Protein AF-B0VHW8-F1 (afdb_monomer_lite)

InterPro domains:
  IPR018658 Domain of unknown function DUF2089 [PF09862] (22-63)

Secondary structure (DSSP, 8-state):
-EETTTTEE--S-----GGGGS-HHHHHHHHHHHHTTT-HHHHHHHHT--HHHHHHHHHHHHHHHHTS-----SS--HHHHHHTTSS-HHHHHHHHHHHHT-

pLDDT: mean 87.6, std 9.85, range [53.75, 97.38]

Foldseek 3Di: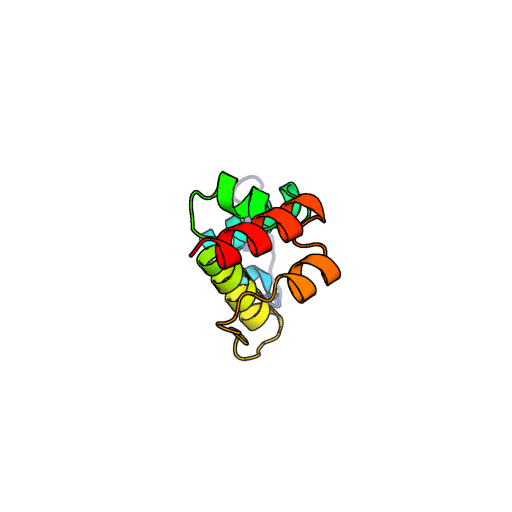
DADPVPRDDDDDDDDDALVNVDDPVLVVLVVVCVVVPLQLVVSCVVVVHDSLVNVVSVQVSVCSNVVHDRPSPVDPDLPVCCVVVNHDPVRSVVVVVVVVVD

Structure (mmCIF, N/CA/C/O backbone):
data_AF-B0VHW8-F1
#
_entry.id   AF-B0VHW8-F1
#
loop_
_atom_site.group_PDB
_atom_site.id
_atom_site.type_symbol
_atom_site.label_atom_id
_atom_site.label_alt_id
_atom_site.label_comp_id
_atom_site.label_asym_id
_atom_site.label_entity_id
_atom_site.label_seq_id
_atom_site.pdbx_PDB_ins_code
_atom_site.Cartn_x
_atom_site.Cartn_y
_atom_site.Cartn_z
_atom_site.occupancy
_atom_site.B_iso_or_equiv
_atom_site.auth_seq_id
_atom_site.auth_comp_id
_atom_site.auth_asym_id
_atom_site.auth_atom_id
_atom_site.pdbx_PDB_model_num
ATOM 1 N N . MET A 1 1 ? 11.921 -1.984 -27.905 1.00 79.19 1 MET A N 1
ATOM 2 C CA . MET A 1 1 ? 10.443 -2.084 -27.779 1.00 79.19 1 MET A CA 1
ATOM 3 C C . MET A 1 1 ? 9.794 -1.793 -29.131 1.00 79.19 1 MET A C 1
ATOM 5 O O . MET A 1 1 ? 10.364 -1.005 -29.878 1.00 79.19 1 MET A O 1
ATOM 9 N N . HIS A 1 2 ? 8.651 -2.411 -29.456 1.00 85.12 2 HIS A N 1
ATOM 10 C CA . HIS A 1 2 ? 7.966 -2.267 -30.754 1.00 85.12 2 HIS A CA 1
ATOM 11 C C . HIS A 1 2 ? 6.488 -1.896 -30.559 1.00 85.12 2 HIS A C 1
ATOM 13 O O . HIS A 1 2 ? 5.804 -2.524 -29.751 1.00 85.12 2 HIS A O 1
ATOM 19 N N . CYS A 1 3 ? 6.007 -0.882 -31.284 1.00 87.38 3 CYS A N 1
ATOM 20 C CA . CYS A 1 3 ? 4.604 -0.473 -31.276 1.00 87.38 3 CYS A CA 1
ATOM 21 C C . CYS A 1 3 ? 3.874 -1.031 -32.513 1.00 87.38 3 CYS A C 1
ATOM 23 O O . CYS A 1 3 ? 4.117 -0.530 -33.612 1.00 87.38 3 CYS A O 1
ATOM 25 N N . PRO A 1 4 ? 2.929 -1.978 -32.358 1.00 87.62 4 PRO A N 1
ATOM 26 C CA . PRO A 1 4 ? 2.224 -2.586 -33.492 1.00 87.62 4 PRO A CA 1
ATOM 27 C C . PRO A 1 4 ? 1.191 -1.654 -34.149 1.00 87.62 4 PRO A C 1
ATOM 29 O O . PRO A 1 4 ? 0.645 -1.974 -35.195 1.00 87.62 4 PRO A O 1
ATOM 32 N N . HIS A 1 5 ? 0.871 -0.509 -33.536 1.00 90.12 5 HIS A N 1
ATOM 33 C CA . HIS A 1 5 ? -0.104 0.440 -34.086 1.00 90.12 5 HIS A CA 1
ATOM 34 C C . HIS A 1 5 ? 0.508 1.386 -35.127 1.00 90.12 5 HIS A C 1
ATOM 36 O O . HIS A 1 5 ? -0.172 1.810 -36.056 1.00 90.12 5 HIS A O 1
ATOM 42 N N . CYS A 1 6 ? 1.782 1.744 -34.960 1.00 93.62 6 CYS A N 1
ATOM 43 C CA . CYS A 1 6 ? 2.461 2.719 -35.814 1.00 93.62 6 CYS A CA 1
ATOM 44 C C . CYS A 1 6 ? 3.792 2.209 -36.387 1.00 93.62 6 CYS A C 1
ATOM 46 O O . CYS A 1 6 ? 4.515 2.994 -36.991 1.00 93.62 6 CYS A O 1
ATOM 48 N N . GLU A 1 7 ? 4.121 0.927 -36.183 1.00 89.31 7 GLU A N 1
ATOM 49 C CA . GLU A 1 7 ? 5.317 0.236 -36.702 1.00 89.31 7 GLU A CA 1
ATOM 50 C C . GLU A 1 7 ? 6.664 0.851 -36.268 1.00 89.31 7 GLU A C 1
ATOM 52 O O . GLU A 1 7 ? 7.720 0.586 -36.844 1.00 89.31 7 GLU A O 1
ATOM 57 N N . ILE A 1 8 ? 6.660 1.669 -35.211 1.00 92.81 8 ILE A N 1
ATOM 58 C CA . ILE A 1 8 ? 7.878 2.293 -34.686 1.00 92.81 8 ILE A CA 1
ATOM 59 C C . ILE A 1 8 ? 8.588 1.313 -33.754 1.00 92.81 8 ILE A C 1
ATOM 61 O O . ILE A 1 8 ? 7.990 0.742 -32.835 1.00 92.81 8 ILE A O 1
ATOM 65 N N . SER A 1 9 ? 9.894 1.163 -33.973 1.00 87.81 9 SER A N 1
ATOM 66 C CA . SER A 1 9 ? 10.777 0.355 -33.137 1.00 87.81 9 SER A CA 1
ATOM 67 C C . SER A 1 9 ? 11.818 1.243 -32.464 1.00 87.81 9 SER A C 1
ATOM 69 O O . SER A 1 9 ? 12.528 1.996 -33.126 1.00 87.81 9 SER A O 1
ATOM 71 N N . PHE A 1 10 ? 11.905 1.142 -31.139 1.00 87.12 10 PHE A N 1
ATOM 72 C CA . PHE A 1 10 ? 12.888 1.851 -30.324 1.00 87.12 10 PHE A CA 1
ATOM 73 C C . PHE A 1 10 ? 14.000 0.891 -29.907 1.00 87.12 10 PHE A C 1
ATOM 75 O O . PHE A 1 10 ? 13.721 -0.178 -29.344 1.00 87.12 10 PHE A O 1
ATOM 82 N N . GLN A 1 11 ? 15.244 1.298 -30.156 1.00 86.75 11 GLN A N 1
ATOM 83 C CA . GLN A 1 11 ? 16.454 0.558 -29.813 1.00 86.75 11 GLN A CA 1
ATOM 84 C C . GLN A 1 11 ? 17.349 1.428 -28.924 1.00 86.75 11 GLN A C 1
ATOM 86 O O . GLN A 1 11 ? 17.591 2.590 -29.238 1.00 86.75 11 GLN A O 1
ATOM 91 N N . GLY A 1 12 ? 17.803 0.863 -27.810 1.00 84.62 12 GLY A N 1
ATOM 92 C CA . GLY A 1 12 ? 18.618 1.536 -26.805 1.00 84.62 12 GLY A CA 1
ATOM 93 C C . GLY A 1 12 ? 18.713 0.694 -25.537 1.00 84.62 12 GLY A C 1
ATOM 94 O O . GLY A 1 12 ? 18.005 -0.310 -25.406 1.00 84.62 12 GLY A O 1
ATOM 95 N N . ASP A 1 13 ? 19.580 1.112 -24.621 1.00 80.12 13 ASP A N 1
ATOM 96 C CA . ASP A 1 13 ? 19.658 0.547 -23.279 1.00 80.12 13 ASP A CA 1
ATOM 97 C C . ASP A 1 13 ? 18.559 1.182 -22.425 1.00 80.12 13 ASP A C 1
ATOM 99 O O . ASP A 1 13 ? 18.553 2.389 -22.181 1.00 80.12 13 ASP A O 1
ATOM 103 N N . PHE A 1 14 ? 17.586 0.370 -22.020 1.00 79.12 14 PHE A N 1
ATOM 104 C CA . PHE A 1 14 ? 16.504 0.804 -21.147 1.00 79.12 14 PHE A CA 1
ATOM 105 C C . PHE A 1 14 ? 16.787 0.292 -19.742 1.00 79.12 14 PHE A C 1
ATOM 107 O O . PHE A 1 14 ? 16.876 -0.917 -19.526 1.00 79.12 14 PHE A O 1
ATOM 114 N N . GLU A 1 15 ? 16.901 1.203 -18.781 1.00 72.81 15 GLU A N 1
ATOM 115 C CA . GLU A 1 15 ? 16.870 0.820 -17.376 1.00 72.81 15 GLU A CA 1
ATOM 116 C C . GLU A 1 15 ? 15.433 0.468 -16.991 1.00 72.81 15 GLU A C 1
ATOM 118 O O . GLU A 1 15 ? 14.508 1.273 -17.138 1.00 72.81 15 GLU A O 1
ATOM 123 N N . ASN A 1 16 ? 15.240 -0.750 -16.492 1.00 72.25 16 ASN A N 1
ATOM 124 C CA . ASN A 1 16 ? 13.999 -1.115 -15.829 1.00 72.25 16 ASN A CA 1
ATOM 125 C C . ASN A 1 16 ? 13.940 -0.358 -14.501 1.00 72.25 16 ASN A C 1
ATOM 127 O O . ASN A 1 16 ? 14.745 -0.595 -13.603 1.00 72.25 16 ASN A O 1
ATOM 131 N N . ASN A 1 17 ? 13.001 0.579 -14.390 1.00 84.00 17 ASN A N 1
ATOM 132 C CA . ASN A 1 17 ? 12.712 1.228 -13.118 1.00 84.00 17 ASN A CA 1
ATOM 133 C C . ASN A 1 17 ? 11.965 0.257 -12.180 1.00 84.00 17 ASN A C 1
ATOM 135 O O . ASN A 1 17 ? 11.528 -0.818 -12.588 1.00 84.00 17 ASN A O 1
ATOM 139 N N . TRP A 1 18 ? 11.768 0.667 -10.928 1.00 87.56 18 TRP A N 1
ATOM 140 C CA . TRP A 1 18 ? 11.079 -0.136 -9.911 1.00 87.56 18 TRP A CA 1
ATOM 141 C C . TRP A 1 18 ? 9.659 -0.579 -10.312 1.00 87.56 18 TRP A C 1
ATOM 143 O O . TRP A 1 18 ? 9.186 -1.586 -9.803 1.00 87.56 18 TRP A O 1
ATOM 153 N N . LEU A 1 19 ? 8.979 0.120 -11.235 1.00 89.88 19 LEU A N 1
ATOM 154 C CA . LEU A 1 19 ? 7.649 -0.285 -11.710 1.00 89.88 19 LEU A CA 1
ATOM 155 C C . LEU A 1 19 ? 7.710 -1.563 -12.550 1.00 89.88 19 LEU A C 1
ATOM 157 O O . LEU A 1 19 ? 6.762 -2.339 -12.534 1.00 89.88 19 LEU A O 1
ATOM 161 N N . ALA A 1 20 ? 8.807 -1.786 -13.278 1.00 89.00 20 ALA A N 1
ATOM 162 C CA . ALA A 1 20 ? 8.991 -2.982 -14.100 1.00 89.00 20 ALA A CA 1
ATOM 163 C C . ALA A 1 20 ? 9.216 -4.252 -13.262 1.00 89.00 20 ALA A C 1
ATOM 165 O O . ALA A 1 20 ? 9.144 -5.359 -13.790 1.00 89.00 20 ALA A O 1
ATOM 166 N N . GLU A 1 21 ? 9.503 -4.092 -11.971 1.00 90.94 21 GLU A N 1
ATOM 167 C CA . GLU A 1 21 ? 9.683 -5.194 -11.026 1.00 90.94 21 GLU A CA 1
ATOM 168 C C . GLU A 1 21 ? 8.379 -5.618 -10.352 1.00 90.94 21 GLU A C 1
ATOM 170 O O . GLU A 1 21 ? 8.343 -6.659 -9.699 1.00 90.94 21 GLU A O 1
ATOM 175 N N . LEU A 1 22 ? 7.322 -4.819 -10.505 1.00 93.56 22 LEU A N 1
ATOM 176 C CA . LEU A 1 22 ? 6.025 -5.100 -9.918 1.00 93.56 22 LEU A CA 1
ATOM 177 C C . LEU A 1 22 ? 5.193 -5.993 -10.832 1.00 93.56 22 LEU A C 1
ATOM 179 O O . LEU A 1 22 ? 5.119 -5.782 -12.046 1.00 93.56 22 LEU A O 1
ATOM 183 N N . ASP A 1 23 ? 4.510 -6.967 -10.238 1.00 95.00 23 ASP A N 1
ATOM 184 C CA . ASP A 1 23 ? 3.528 -7.767 -10.957 1.00 95.00 23 ASP A CA 1
ATOM 185 C C . ASP A 1 23 ? 2.220 -6.989 -11.215 1.00 95.00 23 ASP A C 1
ATOM 187 O O . ASP A 1 23 ? 1.972 -5.902 -10.685 1.00 95.00 23 ASP A O 1
ATOM 191 N N . ALA A 1 24 ? 1.346 -7.553 -12.053 1.00 95.00 24 ALA A N 1
ATOM 192 C CA . ALA A 1 24 ? 0.085 -6.913 -12.424 1.00 95.00 24 ALA A CA 1
ATOM 193 C C . ALA A 1 24 ? -0.845 -6.646 -11.223 1.00 95.00 24 ALA A C 1
ATOM 195 O O . ALA A 1 24 ? -1.576 -5.656 -11.217 1.00 95.00 24 ALA A O 1
ATOM 196 N N . GLY A 1 25 ? -0.824 -7.510 -10.205 1.00 95.38 25 GLY A N 1
ATOM 197 C CA . GLY A 1 25 ? -1.617 -7.340 -8.991 1.00 95.38 25 GLY A CA 1
ATOM 198 C C . GLY A 1 25 ? -1.072 -6.228 -8.097 1.00 95.38 25 GLY A C 1
ATOM 199 O O . GLY A 1 25 ? -1.851 -5.447 -7.551 1.00 95.38 25 GLY A O 1
ATOM 200 N N . GLN A 1 26 ? 0.250 -6.115 -7.983 1.00 95.88 26 GLN A N 1
ATOM 201 C CA . GLN A 1 26 ? 0.927 -5.034 -7.267 1.00 95.88 26 GLN A CA 1
ATOM 202 C C . GLN A 1 26 ? 0.697 -3.680 -7.953 1.00 95.88 26 GLN A C 1
ATOM 204 O O . GLN A 1 26 ? 0.404 -2.690 -7.282 1.00 95.88 26 GLN A O 1
ATOM 209 N N . LEU A 1 27 ? 0.735 -3.632 -9.288 1.00 96.00 27 LEU A N 1
ATOM 210 C CA . LEU A 1 27 ? 0.415 -2.424 -10.055 1.00 96.00 27 LEU A CA 1
ATOM 211 C C . LEU A 1 27 ? -1.042 -1.977 -9.856 1.00 96.00 27 LEU A C 1
ATOM 213 O O . LEU A 1 27 ? -1.293 -0.792 -9.628 1.00 96.00 27 LEU A O 1
ATOM 217 N N . GLU A 1 28 ? -2.003 -2.906 -9.886 1.00 96.00 28 GLU A N 1
ATOM 218 C CA . GLU A 1 28 ? -3.410 -2.580 -9.616 1.00 96.00 28 GLU A CA 1
ATOM 219 C C . GLU A 1 28 ? -3.622 -2.142 -8.159 1.00 96.00 28 GLU A C 1
ATOM 221 O O . GLU A 1 28 ? -4.383 -1.209 -7.896 1.00 96.00 28 GLU A O 1
ATOM 226 N N . PHE A 1 29 ? -2.903 -2.744 -7.206 1.00 96.94 29 PHE A N 1
ATOM 227 C CA . PHE A 1 29 ? -2.922 -2.305 -5.812 1.00 96.94 29 PHE A CA 1
ATOM 228 C C . PHE A 1 29 ? -2.457 -0.851 -5.672 1.00 96.94 29 PHE A C 1
ATOM 230 O O . PHE A 1 29 ? -3.156 -0.057 -5.045 1.00 96.94 29 PHE A O 1
ATOM 237 N N . ILE A 1 30 ? -1.326 -0.474 -6.284 1.00 96.44 30 ILE A N 1
ATOM 238 C CA . ILE A 1 30 ? -0.826 0.913 -6.265 1.00 96.44 30 ILE A CA 1
ATOM 239 C C . ILE A 1 30 ? -1.837 1.856 -6.910 1.00 96.44 30 ILE A C 1
ATOM 241 O O . ILE A 1 30 ? -2.117 2.926 -6.372 1.00 96.44 30 ILE A O 1
ATOM 245 N N . ARG A 1 31 ? -2.414 1.464 -8.049 1.00 97.25 31 ARG A N 1
ATOM 246 C CA . ARG A 1 31 ? -3.436 2.262 -8.727 1.00 97.25 31 ARG A CA 1
ATOM 247 C C . ARG A 1 31 ? -4.615 2.555 -7.800 1.00 97.25 31 ARG A C 1
ATOM 249 O O . ARG A 1 31 ? -5.009 3.712 -7.678 1.00 97.25 31 ARG A O 1
ATOM 256 N N . LEU A 1 32 ? -5.161 1.535 -7.139 1.00 97.38 32 LEU A N 1
ATOM 257 C CA . LEU A 1 32 ? -6.271 1.701 -6.200 1.00 97.38 32 LEU A CA 1
ATOM 258 C C . LEU A 1 32 ? -5.860 2.514 -4.971 1.00 97.38 32 LEU A C 1
ATOM 260 O O . LEU A 1 32 ? -6.597 3.413 -4.579 1.00 97.38 32 LEU A O 1
ATOM 264 N N . PHE A 1 33 ? -4.673 2.263 -4.415 1.00 96.94 33 PHE A N 1
ATOM 265 C CA . PHE A 1 33 ? -4.115 3.026 -3.299 1.00 96.94 33 PHE A CA 1
ATOM 266 C C . PHE A 1 33 ? -4.056 4.529 -3.614 1.00 96.94 33 PHE A C 1
ATOM 268 O O . PHE A 1 33 ? -4.474 5.346 -2.797 1.00 96.94 33 PHE A O 1
ATOM 275 N N . LEU A 1 34 ? -3.621 4.904 -4.821 1.00 96.44 34 LEU A N 1
ATOM 276 C CA . LEU A 1 34 ? -3.607 6.300 -5.268 1.00 96.44 34 LEU A CA 1
ATOM 277 C C . LEU A 1 34 ? -5.019 6.880 -5.437 1.00 96.44 34 LEU A C 1
ATOM 279 O O . LEU A 1 34 ? -5.252 8.027 -5.060 1.00 96.44 34 LEU A O 1
ATOM 283 N N . LEU A 1 35 ? -5.967 6.103 -5.974 1.00 97.31 35 LEU A N 1
ATOM 284 C CA . LEU A 1 35 ? -7.358 6.541 -6.159 1.00 97.31 35 LEU A CA 1
ATOM 285 C C 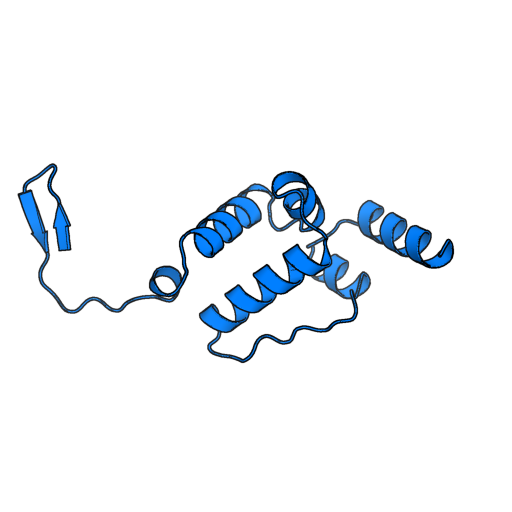. LEU A 1 35 ? -8.054 6.853 -4.832 1.00 97.31 35 LEU A C 1
ATOM 287 O O . LEU A 1 35 ? -8.828 7.805 -4.761 1.00 97.31 35 LEU A O 1
ATOM 291 N N . VAL A 1 36 ? -7.750 6.086 -3.785 1.00 96.06 36 VAL A N 1
ATOM 292 C CA . VAL A 1 36 ? -8.278 6.305 -2.429 1.00 96.06 36 VAL A CA 1
ATOM 293 C C . VAL A 1 36 ? -7.377 7.210 -1.582 1.00 96.06 36 VAL A C 1
ATOM 295 O O . VAL A 1 36 ? -7.554 7.300 -0.370 1.00 96.06 36 VAL A O 1
ATOM 298 N N . GLN A 1 37 ? -6.400 7.876 -2.211 1.00 95.19 37 GLN A N 1
ATOM 299 C CA . GLN A 1 37 ? -5.473 8.817 -1.572 1.00 95.19 37 GLN A CA 1
ATOM 300 C C . GLN A 1 37 ? -4.728 8.226 -0.367 1.00 95.19 37 GLN A C 1
ATOM 302 O O . GLN A 1 37 ? -4.463 8.910 0.616 1.00 95.19 37 GLN A O 1
ATOM 307 N N . GLY A 1 38 ? -4.397 6.940 -0.442 1.00 93.56 38 GLY A N 1
ATOM 308 C CA . GLY A 1 38 ? -3.673 6.225 0.599 1.00 93.56 38 GLY A CA 1
ATOM 309 C C . GLY A 1 38 ? -4.515 5.757 1.786 1.00 93.56 38 GLY A C 1
ATOM 310 O O . GLY A 1 38 ? -3.959 5.137 2.688 1.00 93.56 38 GLY A O 1
ATOM 311 N N . ASN A 1 39 ? -5.836 5.977 1.792 1.00 94.75 39 ASN A N 1
ATOM 312 C CA . A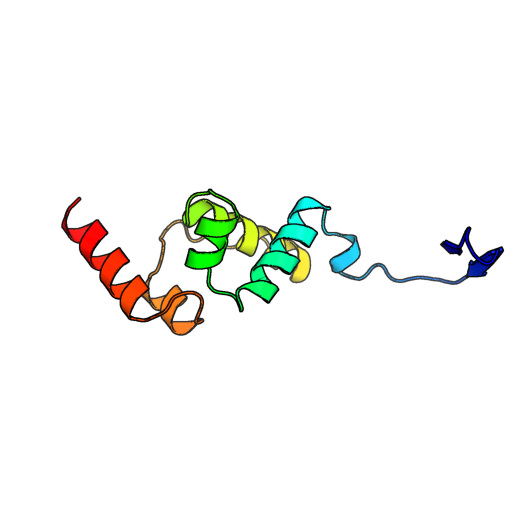SN A 1 39 ? -6.693 5.467 2.860 1.00 94.75 39 ASN A CA 1
ATOM 313 C C . ASN A 1 39 ? -6.759 3.927 2.812 1.00 94.75 39 ASN A C 1
ATOM 315 O O . ASN A 1 39 ? -7.392 3.331 1.934 1.00 94.75 39 ASN A O 1
ATOM 319 N N . LEU A 1 40 ? -6.122 3.269 3.782 1.00 92.88 40 LEU A N 1
ATOM 320 C CA . LEU A 1 40 ? -6.018 1.811 3.840 1.00 92.88 40 LEU A CA 1
ATOM 321 C C . LEU A 1 40 ? -7.345 1.136 4.182 1.00 92.88 40 LEU A C 1
ATOM 323 O O . LEU A 1 40 ? -7.552 -0.015 3.798 1.00 92.88 40 LEU A O 1
ATOM 327 N N . LYS A 1 41 ? -8.251 1.828 4.879 1.00 91.62 41 LYS A N 1
ATOM 328 C CA . LYS A 1 41 ? -9.587 1.310 5.190 1.00 91.62 41 LYS A CA 1
ATOM 329 C C . LYS A 1 41 ? -10.494 1.332 3.964 1.00 91.62 41 LYS A C 1
ATOM 331 O O . LYS A 1 41 ? -11.215 0.371 3.716 1.00 91.62 41 LYS A O 1
ATOM 336 N N . GLU A 1 42 ? -10.424 2.376 3.154 1.00 94.81 42 GLU A N 1
ATOM 337 C CA . GLU A 1 42 ? -11.140 2.411 1.884 1.00 94.81 42 GLU A CA 1
ATOM 338 C C . GLU A 1 42 ? -10.548 1.392 0.907 1.00 94.81 42 GLU A C 1
ATOM 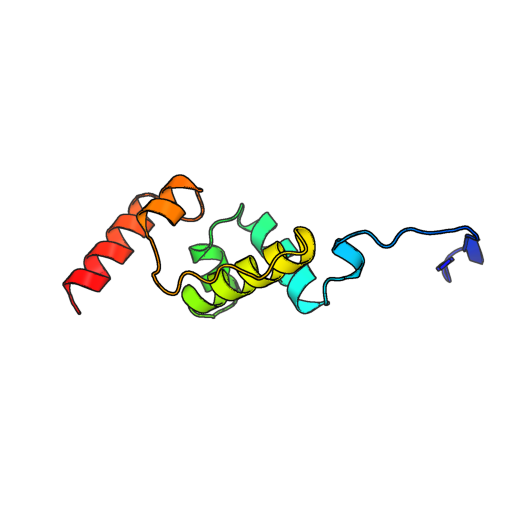340 O O . GLU A 1 42 ? -11.284 0.638 0.274 1.00 94.81 42 GLU A O 1
ATOM 345 N N . LEU A 1 43 ? -9.219 1.263 0.866 1.00 95.38 43 LEU A N 1
ATOM 346 C CA . LEU A 1 43 ? -8.563 0.233 0.063 1.00 95.38 43 LEU A CA 1
ATOM 347 C C . LEU A 1 43 ? -8.979 -1.182 0.489 1.00 95.38 43 LEU A C 1
ATOM 349 O O . LEU A 1 43 ? -9.221 -2.046 -0.355 1.00 95.38 43 LEU A O 1
ATOM 353 N N . GLN A 1 44 ? -9.109 -1.408 1.799 1.00 93.88 44 GLN A N 1
ATOM 354 C CA . GLN A 1 44 ? -9.650 -2.637 2.369 1.00 93.88 44 GLN A CA 1
ATOM 355 C C . GLN A 1 44 ? -11.048 -2.945 1.814 1.00 93.88 44 GLN A C 1
ATOM 357 O O . GLN A 1 44 ? -11.296 -4.074 1.387 1.00 93.88 44 GLN A O 1
ATOM 362 N N . ASN A 1 45 ? -11.940 -1.951 1.809 1.00 93.81 45 ASN A N 1
ATOM 363 C CA . ASN A 1 45 ? -13.312 -2.087 1.320 1.00 93.81 45 ASN A CA 1
ATOM 364 C C . ASN A 1 45 ? -13.348 -2.401 -0.182 1.00 93.81 45 ASN A C 1
ATOM 366 O O . ASN A 1 45 ? -14.046 -3.328 -0.589 1.00 93.81 45 ASN A O 1
ATOM 370 N N . GLN A 1 46 ? -12.565 -1.677 -0.988 1.00 94.50 46 GLN A N 1
ATOM 371 C CA . GLN A 1 46 ? -12.487 -1.858 -2.443 1.00 94.50 46 GLN A CA 1
ATOM 372 C C . GLN A 1 46 ? -11.958 -3.248 -2.827 1.00 94.50 46 GLN A C 1
ATOM 374 O O . GLN A 1 46 ? -12.445 -3.867 -3.771 1.00 94.50 46 GLN A O 1
ATOM 379 N N . LEU A 1 47 ? -10.969 -3.757 -2.086 1.00 93.81 47 LEU A N 1
ATOM 380 C CA . LEU A 1 47 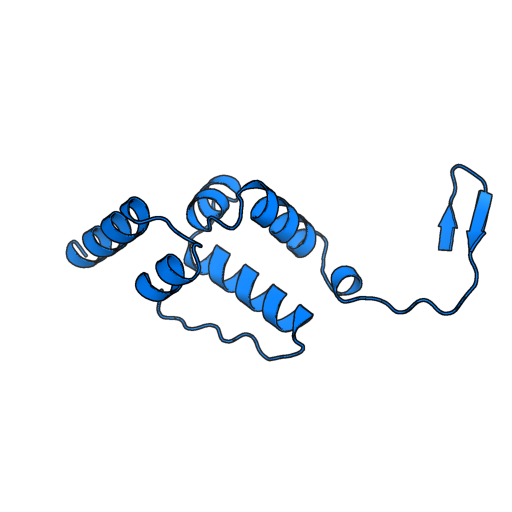? -10.339 -5.053 -2.351 1.00 93.81 47 LEU A CA 1
ATOM 381 C C . LEU A 1 47 ? -11.036 -6.234 -1.655 1.00 93.81 47 LEU A C 1
ATOM 383 O O . LEU A 1 47 ? -10.732 -7.385 -1.970 1.00 93.81 47 LEU A O 1
ATOM 387 N N . GLY A 1 48 ? -11.928 -5.981 -0.693 1.00 94.44 48 GLY A N 1
ATOM 388 C CA . GLY A 1 48 ? -12.630 -7.020 0.068 1.00 94.44 48 GLY A CA 1
ATOM 389 C C . GLY A 1 48 ? -11.717 -7.899 0.934 1.00 94.44 48 GLY A C 1
ATOM 390 O O . GLY A 1 48 ? -12.048 -9.053 1.203 1.00 94.44 48 GLY A O 1
ATOM 391 N N . ILE A 1 49 ? -10.557 -7.387 1.356 1.00 93.31 49 ILE A N 1
ATOM 392 C CA . ILE A 1 49 ? -9.564 -8.121 2.164 1.00 93.31 49 ILE A CA 1
ATOM 393 C C . ILE A 1 49 ? -9.489 -7.582 3.595 1.00 93.31 49 ILE A C 1
ATOM 395 O O . ILE A 1 49 ? -10.164 -6.627 3.956 1.00 93.31 49 ILE A O 1
ATOM 399 N N . SER A 1 50 ? -8.705 -8.210 4.472 1.00 90.06 50 SER A N 1
ATOM 400 C CA . SER A 1 50 ? -8.512 -7.695 5.833 1.00 90.06 50 SER A CA 1
ATOM 401 C C . SER A 1 50 ? -7.479 -6.562 5.858 1.00 90.06 50 SER A C 1
ATOM 403 O O . SER A 1 50 ? -6.534 -6.571 5.072 1.00 90.06 50 SER A O 1
ATOM 405 N N . TYR A 1 51 ? -7.611 -5.621 6.794 1.00 88.75 51 TYR A N 1
ATOM 406 C CA . TYR A 1 51 ? -6.646 -4.534 6.995 1.00 88.75 51 TYR A CA 1
ATOM 407 C C . TYR A 1 51 ? -5.184 -5.024 7.125 1.00 88.75 51 TYR A C 1
ATOM 409 O O . TYR A 1 51 ? -4.320 -4.481 6.437 1.00 88.75 51 TYR A O 1
ATOM 417 N N . PRO A 1 52 ? -4.878 -6.111 7.875 1.00 88.12 52 PRO A N 1
ATOM 418 C CA . PRO A 1 52 ? -3.540 -6.713 7.863 1.00 88.12 52 PRO A CA 1
ATOM 419 C C . PRO A 1 52 ? -3.063 -7.143 6.475 1.00 88.12 52 PRO A C 1
ATOM 421 O O . PRO A 1 52 ? -1.891 -6.996 6.151 1.00 88.12 52 PRO A O 1
ATOM 424 N N . THR A 1 53 ? -3.964 -7.657 5.635 1.00 91.31 53 THR A N 1
ATOM 425 C CA . THR A 1 53 ? -3.616 -8.072 4.270 1.00 91.31 53 THR A CA 1
ATOM 426 C C . THR A 1 53 ? -3.260 -6.865 3.405 1.00 91.31 53 THR A C 1
ATOM 428 O O . THR A 1 53 ? -2.305 -6.937 2.638 1.00 91.31 53 THR A O 1
ATOM 431 N N . VAL A 1 54 ? -3.987 -5.748 3.548 1.00 93.25 54 VAL A N 1
ATOM 432 C CA . VAL A 1 54 ? -3.666 -4.487 2.856 1.00 93.25 54 VAL A CA 1
ATOM 433 C C . VAL A 1 54 ? -2.280 -3.993 3.274 1.00 93.25 54 VAL A C 1
ATOM 435 O O . VAL A 1 54 ? -1.449 -3.715 2.411 1.00 93.25 54 VAL A O 1
ATOM 438 N N . LYS A 1 55 ? -1.999 -3.958 4.583 1.00 89.56 55 LYS A N 1
ATOM 439 C CA . LYS A 1 55 ? -0.686 -3.570 5.117 1.00 89.56 55 LYS A CA 1
ATOM 440 C C . LYS A 1 55 ? 0.448 -4.453 4.614 1.00 89.56 55 LYS A C 1
ATOM 442 O O . LYS A 1 55 ? 1.469 -3.933 4.184 1.00 89.56 55 LYS A O 1
ATOM 447 N N . ASN A 1 56 ? 0.261 -5.772 4.633 1.00 90.81 56 ASN A N 1
ATOM 448 C CA . ASN A 1 56 ? 1.280 -6.707 4.163 1.00 90.81 56 ASN A CA 1
ATOM 449 C C . ASN A 1 56 ? 1.607 -6.484 2.681 1.00 90.81 56 ASN A C 1
ATOM 451 O O . ASN A 1 56 ? 2.780 -6.450 2.322 1.00 90.81 56 ASN A O 1
ATOM 455 N N . ARG A 1 57 ? 0.589 -6.264 1.837 1.00 93.19 57 ARG A N 1
ATOM 456 C CA . ARG A 1 57 ? 0.790 -5.946 0.414 1.00 93.19 57 ARG A CA 1
ATOM 457 C C . ARG A 1 57 ? 1.522 -4.620 0.217 1.00 93.19 57 ARG A C 1
ATOM 459 O O . ARG A 1 57 ? 2.414 -4.537 -0.620 1.00 93.19 57 ARG A O 1
ATOM 466 N N . LEU A 1 58 ? 1.178 -3.592 0.996 1.00 93.19 58 LEU A N 1
ATOM 467 C CA . LEU A 1 58 ? 1.880 -2.309 0.944 1.00 93.19 58 LEU A CA 1
ATOM 468 C C . LEU A 1 58 ? 3.354 -2.463 1.353 1.00 93.19 58 LEU A C 1
ATOM 470 O O . LEU A 1 58 ? 4.233 -1.969 0.653 1.00 93.19 58 LEU A O 1
ATOM 474 N N . ALA A 1 59 ? 3.630 -3.181 2.445 1.00 91.06 59 ALA A N 1
ATOM 475 C CA . ALA A 1 59 ? 4.986 -3.434 2.927 1.00 91.06 59 ALA A CA 1
ATOM 476 C C . ALA A 1 59 ? 5.831 -4.213 1.906 1.00 91.06 59 ALA A C 1
ATOM 478 O O . ALA A 1 59 ? 6.992 -3.873 1.689 1.00 91.06 59 ALA A O 1
ATOM 479 N N . GLU A 1 60 ? 5.248 -5.216 1.246 1.00 92.69 60 GLU A N 1
ATOM 480 C CA . GLU A 1 60 ? 5.887 -5.971 0.162 1.00 92.69 60 GLU A CA 1
ATOM 481 C C . GLU A 1 60 ? 6.317 -5.049 -0.990 1.00 92.69 60 GLU A C 1
ATOM 483 O O . GLU A 1 60 ? 7.481 -5.058 -1.394 1.00 92.69 60 GLU A O 1
ATOM 488 N N . ILE A 1 61 ? 5.409 -4.187 -1.458 1.00 94.12 61 ILE A N 1
ATOM 489 C CA . ILE A 1 61 ? 5.681 -3.218 -2.529 1.00 94.12 61 ILE A CA 1
ATOM 490 C C . ILE A 1 61 ? 6.763 -2.217 -2.103 1.00 94.12 61 ILE A C 1
ATOM 492 O O . ILE A 1 61 ? 7.682 -1.936 -2.873 1.00 94.12 61 ILE A O 1
ATOM 496 N N . ILE A 1 62 ? 6.704 -1.707 -0.869 1.00 92.06 62 ILE A N 1
ATOM 497 C CA . ILE A 1 62 ? 7.750 -0.835 -0.316 1.00 92.06 62 ILE A CA 1
ATOM 498 C C . ILE A 1 62 ? 9.099 -1.565 -0.291 1.00 92.06 62 ILE A C 1
ATOM 500 O O . ILE A 1 62 ? 10.121 -0.965 -0.626 1.00 92.06 62 ILE A O 1
ATOM 504 N N . GLY A 1 63 ? 9.125 -2.853 0.056 1.00 91.88 63 GLY A N 1
ATOM 505 C CA . GLY A 1 63 ? 10.334 -3.676 0.029 1.00 91.88 63 GLY A CA 1
ATOM 506 C C . GLY A 1 63 ? 10.950 -3.771 -1.369 1.00 91.88 63 GLY A C 1
ATOM 507 O O . GLY A 1 63 ? 12.155 -3.559 -1.521 1.00 91.88 63 GLY A O 1
ATOM 508 N N . ILE A 1 64 ? 10.124 -3.978 -2.400 1.00 91.62 64 ILE A N 1
ATOM 509 C CA . ILE A 1 64 ? 10.562 -3.996 -3.807 1.00 91.62 64 ILE A CA 1
ATOM 510 C C . ILE A 1 64 ? 11.159 -2.641 -4.205 1.00 91.62 64 ILE A C 1
ATOM 512 O O . ILE A 1 64 ? 12.286 -2.578 -4.696 1.00 91.62 64 ILE A O 1
ATOM 516 N N . ILE A 1 65 ? 10.444 -1.548 -3.920 1.00 91.25 65 ILE A N 1
ATOM 517 C CA . ILE A 1 65 ? 10.874 -0.183 -4.260 1.00 91.25 65 ILE A CA 1
ATOM 518 C C . ILE A 1 65 ? 12.177 0.186 -3.545 1.00 91.25 65 ILE A C 1
ATOM 520 O O . ILE A 1 65 ? 13.070 0.790 -4.138 1.00 91.25 65 ILE A O 1
ATOM 524 N N . THR A 1 66 ? 12.298 -0.160 -2.264 1.00 90.25 66 THR A N 1
ATOM 525 C CA . THR A 1 66 ? 13.444 0.239 -1.434 1.00 90.25 66 THR A CA 1
ATOM 526 C C . THR A 1 66 ? 14.608 -0.743 -1.475 1.00 90.25 66 THR A C 1
ATOM 528 O O . THR A 1 66 ? 15.668 -0.425 -0.932 1.00 90.25 66 THR A O 1
ATOM 531 N N . LYS A 1 67 ? 14.438 -1.912 -2.109 1.00 87.88 67 LYS A N 1
ATOM 532 C CA . LYS A 1 67 ? 15.400 -3.028 -2.094 1.00 87.88 67 LYS A CA 1
ATOM 533 C C . LYS A 1 67 ? 15.756 -3.490 -0.677 1.00 87.88 67 LYS A C 1
ATOM 535 O O . LYS A 1 67 ? 16.885 -3.907 -0.419 1.00 87.88 67 LYS A O 1
ATOM 540 N N . LYS A 1 68 ? 14.805 -3.387 0.250 1.00 83.62 68 LYS A N 1
ATOM 541 C CA . LYS A 1 68 ? 14.958 -3.797 1.650 1.00 83.62 68 LYS A CA 1
ATOM 542 C C . LYS A 1 68 ? 13.969 -4.902 1.970 1.00 83.62 68 LYS A C 1
ATOM 544 O O . LYS A 1 68 ? 12.912 -4.995 1.350 1.00 83.62 68 LYS A O 1
ATOM 549 N N . GLU A 1 69 ? 14.307 -5.722 2.959 1.00 75.31 69 GLU A N 1
ATOM 550 C CA . GLU A 1 69 ? 13.338 -6.671 3.493 1.00 75.31 69 GLU A CA 1
ATOM 551 C C . GLU A 1 69 ? 12.129 -5.908 4.056 1.00 75.31 69 GLU A C 1
ATOM 553 O O . GLU A 1 69 ? 12.309 -4.896 4.747 1.00 75.31 69 GLU A O 1
ATOM 558 N N . PRO A 1 70 ? 10.900 -6.352 3.743 1.00 66.94 70 PRO A N 1
ATOM 559 C CA . PRO A 1 70 ? 9.699 -5.704 4.234 1.00 66.94 70 PRO A CA 1
ATOM 560 C C . PRO A 1 70 ? 9.653 -5.818 5.759 1.00 66.94 70 PRO A C 1
ATOM 562 O O . PRO A 1 70 ? 9.653 -6.915 6.318 1.00 66.94 70 PRO A O 1
ATOM 565 N N . VAL A 1 71 ? 9.586 -4.675 6.442 1.00 64.88 71 VAL A N 1
ATOM 566 C CA . VAL A 1 71 ? 9.332 -4.644 7.883 1.00 64.88 71 VAL A CA 1
ATOM 567 C C . VAL A 1 71 ? 7.835 -4.855 8.076 1.00 64.88 71 VAL A C 1
ATOM 569 O O . VAL A 1 71 ? 7.047 -3.914 8.051 1.00 64.88 71 VAL A O 1
ATOM 572 N N . THR A 1 72 ? 7.417 -6.110 8.209 1.00 57.56 72 THR A N 1
ATOM 573 C CA . THR A 1 72 ? 6.047 -6.426 8.611 1.00 57.56 72 THR A CA 1
ATOM 574 C C . THR A 1 72 ? 5.973 -6.363 10.127 1.00 57.56 72 THR A C 1
ATOM 576 O O . THR A 1 72 ? 6.145 -7.380 10.806 1.00 57.56 72 THR A O 1
ATOM 579 N N . ASP A 1 73 ? 5.728 -5.177 10.679 1.00 56.53 73 ASP A N 1
ATOM 580 C CA . ASP A 1 73 ? 5.293 -5.117 12.067 1.00 56.53 73 ASP A CA 1
ATOM 581 C C . ASP A 1 73 ? 3.918 -5.789 12.153 1.00 56.53 73 ASP A C 1
ATOM 583 O O . ASP A 1 73 ? 2.911 -5.322 11.620 1.00 56.53 73 ASP A O 1
ATOM 587 N N . THR A 1 74 ? 3.888 -6.963 12.785 1.00 53.75 74 THR A N 1
ATOM 588 C CA . THR A 1 74 ? 2.661 -7.757 12.983 1.00 53.75 74 THR A CA 1
ATOM 589 C C . THR A 1 74 ? 1.662 -7.052 13.903 1.00 53.75 74 THR A C 1
ATOM 591 O O . THR A 1 74 ? 0.486 -7.422 13.963 1.00 53.75 74 THR A O 1
ATOM 594 N N . VAL A 1 75 ? 2.111 -6.008 14.600 1.00 58.81 75 VAL A N 1
ATOM 595 C CA . VAL A 1 75 ? 1.275 -5.146 15.419 1.00 58.81 75 VAL A CA 1
ATOM 596 C C . VAL A 1 75 ? 0.693 -4.055 14.528 1.00 58.81 75 VAL A C 1
ATOM 598 O O . VAL A 1 75 ? 1.390 -3.167 14.053 1.00 58.81 75 VAL A O 1
ATOM 601 N N . ILE A 1 76 ? -0.622 -4.103 14.318 1.00 63.44 76 ILE A N 1
ATOM 602 C CA . ILE A 1 76 ? -1.359 -2.981 13.736 1.00 63.44 76 ILE A CA 1
ATOM 603 C C . ILE A 1 76 ? -1.233 -1.794 14.708 1.00 63.44 76 ILE A C 1
ATOM 605 O O . ILE A 1 76 ? -2.004 -1.706 15.676 1.00 63.44 76 ILE A O 1
ATOM 609 N N . ASP A 1 77 ? -0.280 -0.900 14.463 1.00 80.75 77 ASP A N 1
ATOM 610 C CA . ASP A 1 77 ? -0.169 0.357 15.195 1.00 80.75 77 ASP A CA 1
ATOM 611 C C . ASP A 1 77 ? -1.130 1.392 14.599 1.00 80.75 77 ASP A C 1
ATOM 613 O O . ASP A 1 77 ? -0.904 1.960 13.534 1.00 80.75 77 ASP A O 1
ATOM 617 N N . VAL A 1 78 ? -2.253 1.584 15.293 1.00 85.19 78 VAL A N 1
ATOM 618 C CA . VAL A 1 78 ? -3.296 2.548 14.914 1.00 85.19 78 VAL A CA 1
ATOM 619 C C . VAL A 1 78 ? -2.761 3.979 14.978 1.00 85.19 78 VAL A C 1
ATOM 621 O O . VAL A 1 78 ? -3.242 4.833 14.241 1.00 85.19 78 VAL A O 1
ATOM 624 N N . LEU A 1 79 ? -1.791 4.255 15.856 1.00 86.31 79 LEU A N 1
ATOM 625 C CA . LEU A 1 79 ? -1.224 5.591 15.997 1.00 86.31 79 LEU A CA 1
ATOM 626 C C . LEU A 1 79 ? -0.316 5.914 14.815 1.00 86.31 79 LEU A C 1
ATOM 628 O O . LEU A 1 79 ? -0.474 6.982 14.233 1.00 86.31 79 LEU A O 1
ATOM 632 N N . SER A 1 80 ? 0.548 4.978 14.412 1.00 86.88 80 SER A N 1
ATOM 633 C CA . SER A 1 80 ? 1.384 5.142 13.215 1.00 86.88 80 SER A CA 1
ATOM 634 C C . SER A 1 80 ? 0.537 5.313 11.958 1.00 86.88 80 SER A C 1
ATOM 636 O O . SER A 1 80 ? 0.779 6.221 11.176 1.00 86.88 80 SER A O 1
ATOM 638 N N . ASP A 1 81 ? -0.521 4.512 11.797 1.00 88.69 81 ASP A N 1
ATOM 639 C CA . ASP A 1 81 ? -1.400 4.619 10.624 1.00 88.69 81 ASP A CA 1
ATOM 640 C C . ASP A 1 81 ? -2.138 5.959 10.554 1.00 88.69 81 ASP A C 1
ATOM 642 O O . ASP A 1 81 ? -2.398 6.478 9.469 1.00 88.69 81 ASP A O 1
ATOM 646 N N . LEU A 1 82 ? -2.491 6.526 11.708 1.00 90.69 82 LEU A N 1
ATOM 647 C CA . LEU A 1 82 ? -3.093 7.851 11.788 1.00 90.69 82 LEU A CA 1
ATOM 648 C C . LEU A 1 82 ? -2.063 8.952 11.496 1.00 90.69 82 LEU A C 1
ATOM 650 O O . LEU A 1 82 ? -2.376 9.901 10.781 1.00 90.69 82 LEU A O 1
ATOM 654 N N . GLU A 1 83 ? -0.850 8.829 12.040 1.00 89.25 83 GLU A N 1
ATOM 655 C CA . GLU A 1 83 ? 0.254 9.773 11.821 1.00 89.25 83 GLU A CA 1
ATOM 656 C C . GLU A 1 83 ? 0.676 9.819 10.346 1.00 89.25 83 GLU A C 1
ATOM 658 O O . GLU A 1 83 ? 0.880 10.897 9.790 1.00 89.25 83 GLU A O 1
ATOM 663 N N . GLU A 1 84 ? 0.726 8.659 9.691 1.00 87.94 84 GLU A N 1
ATOM 664 C CA . GLU A 1 84 ? 1.034 8.510 8.265 1.00 87.94 84 GLU A CA 1
ATOM 665 C C . GLU A 1 84 ? -0.149 8.897 7.354 1.00 87.94 84 GLU A C 1
ATOM 667 O O . GLU A 1 84 ? 0.010 9.006 6.137 1.00 87.94 84 GLU A O 1
ATOM 672 N N . GLY A 1 85 ? -1.335 9.146 7.923 1.00 88.88 85 GLY A N 1
ATOM 673 C CA . GLY A 1 85 ? -2.542 9.544 7.190 1.00 88.88 85 GLY A CA 1
ATOM 674 C C . GLY A 1 85 ? -3.243 8.400 6.450 1.00 88.88 85 GLY A C 1
ATOM 675 O O . GLY A 1 85 ? -4.144 8.641 5.648 1.00 88.88 85 GLY A O 1
ATOM 676 N N . PHE A 1 86 ? -2.860 7.154 6.725 1.00 92.25 86 PHE A N 1
ATOM 677 C CA . PHE A 1 86 ? -3.473 5.947 6.169 1.00 92.25 86 PHE A CA 1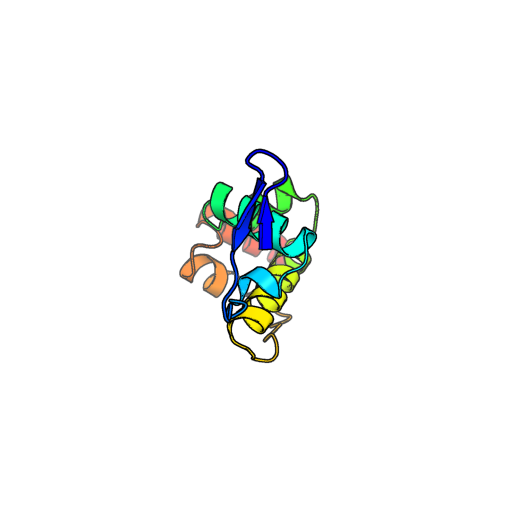
ATOM 678 C C . PHE A 1 86 ? -4.885 5.683 6.680 1.00 92.25 86 PHE A C 1
ATOM 680 O O . PHE A 1 86 ? -5.660 4.983 6.023 1.00 92.25 86 PHE A O 1
ATOM 687 N N . ILE A 1 87 ? -5.219 6.239 7.838 1.00 93.31 87 ILE A N 1
ATOM 688 C CA . ILE A 1 87 ? -6.564 6.256 8.403 1.00 93.31 87 ILE A CA 1
ATOM 689 C C . ILE A 1 87 ? -6.860 7.641 8.974 1.00 93.31 87 ILE A C 1
ATOM 691 O O . ILE A 1 87 ? -5.955 8.390 9.337 1.00 93.31 87 ILE A O 1
ATOM 695 N N . ASN A 1 88 ? -8.139 7.978 9.086 1.00 93.31 88 ASN A N 1
ATOM 696 C CA . ASN A 1 88 ? -8.585 9.197 9.753 1.00 93.31 88 ASN A CA 1
ATOM 697 C C . ASN A 1 88 ? -8.885 8.971 11.250 1.00 93.31 88 ASN A C 1
ATOM 699 O O . ASN A 1 88 ? -8.853 7.851 11.767 1.00 93.31 88 ASN A O 1
ATOM 703 N N . VAL A 1 89 ? -9.197 10.061 11.957 1.00 93.69 89 VAL A N 1
ATOM 704 C CA . VAL A 1 89 ? -9.459 10.054 13.407 1.00 93.69 89 VAL A CA 1
ATOM 705 C C . VAL A 1 89 ? -10.627 9.136 13.779 1.00 93.69 89 VAL A C 1
ATOM 707 O O . VAL A 1 89 ? -10.503 8.341 14.710 1.00 93.69 89 VAL A O 1
ATOM 710 N N . ASP A 1 90 ? -11.740 9.203 13.050 1.00 93.25 90 ASP A N 1
ATOM 711 C CA . ASP A 1 90 ? -12.929 8.391 13.338 1.00 93.25 90 ASP A CA 1
ATOM 712 C C . ASP A 1 90 ? -12.643 6.895 13.139 1.00 93.25 90 ASP A C 1
ATOM 714 O O . ASP A 1 90 ? -13.084 6.035 13.910 1.00 93.25 90 ASP A O 1
ATOM 718 N N . GLU A 1 91 ? -11.851 6.572 12.119 1.00 91.81 91 GLU A N 1
ATOM 719 C CA . GLU A 1 91 ? -11.394 5.217 11.838 1.00 91.81 91 GLU A CA 1
ATOM 720 C C . GLU A 1 91 ? -10.486 4.692 12.949 1.00 91.81 91 GLU A C 1
ATOM 722 O O . GLU A 1 91 ? -10.714 3.581 13.437 1.00 91.81 91 GLU A O 1
ATOM 727 N N . ALA A 1 92 ? -9.528 5.504 13.401 1.00 91.19 92 ALA A N 1
ATOM 728 C CA . ALA A 1 92 ? -8.636 5.169 14.503 1.00 91.19 92 ALA A CA 1
ATOM 729 C C . ALA A 1 92 ? -9.411 4.902 15.806 1.00 91.19 92 ALA A C 1
ATOM 731 O O . ALA A 1 92 ? -9.192 3.879 16.464 1.00 91.19 92 ALA A O 1
ATOM 732 N N . VAL A 1 93 ? -10.375 5.764 16.150 1.00 92.00 93 VAL A N 1
ATOM 733 C CA . VAL A 1 93 ? -11.245 5.585 17.325 1.00 92.00 93 VAL A CA 1
ATOM 734 C C . VAL A 1 93 ? -12.016 4.268 17.230 1.00 92.00 93 VAL A C 1
ATOM 736 O O . VAL A 1 93 ? -11.987 3.466 18.167 1.00 92.00 93 VAL A O 1
ATOM 739 N N . SER A 1 94 ? -12.638 3.991 16.080 1.00 90.06 94 SER A N 1
ATOM 740 C CA . SER A 1 94 ? -13.385 2.749 15.858 1.00 90.06 94 SER A CA 1
ATOM 741 C C . SER A 1 94 ? -12.509 1.501 16.031 1.00 90.06 94 SER A C 1
ATOM 743 O O . SER A 1 94 ? -12.930 0.530 16.667 1.00 90.06 94 SER A O 1
ATOM 745 N N . MET A 1 95 ? -11.270 1.527 15.529 1.00 87.00 95 MET A N 1
ATOM 746 C CA . MET A 1 95 ? -10.320 0.418 15.669 1.00 87.00 95 MET A CA 1
ATOM 747 C C . MET A 1 95 ? -9.915 0.180 17.131 1.00 87.00 95 MET A C 1
ATOM 749 O O . MET A 1 95 ? -9.810 -0.972 17.561 1.00 87.00 95 MET A O 1
ATOM 753 N N . ILE A 1 96 ? -9.721 1.243 17.915 1.00 88.12 96 ILE A N 1
ATOM 754 C CA . ILE A 1 96 ? -9.397 1.147 19.347 1.00 88.12 96 ILE A CA 1
ATOM 755 C C . ILE A 1 96 ? -10.580 0.567 20.132 1.00 88.12 96 ILE A C 1
ATOM 757 O O . ILE A 1 96 ? -10.396 -0.332 20.957 1.00 88.12 96 ILE A O 1
ATOM 761 N N . GLU A 1 97 ? -11.803 1.026 19.868 1.00 88.62 97 GLU A N 1
ATOM 762 C CA . GLU A 1 97 ? -13.000 0.507 20.536 1.00 88.62 97 GLU A CA 1
ATOM 763 C C . GLU A 1 97 ? -13.241 -0.978 20.251 1.00 88.62 97 GLU A C 1
ATOM 765 O O . GLU A 1 97 ? -13.577 -1.736 21.164 1.00 88.62 97 GLU A O 1
ATOM 770 N N . GLN A 1 98 ? -13.035 -1.416 19.006 1.00 85.31 98 GLN A N 1
ATOM 771 C CA . GLN A 1 98 ? -13.163 -2.824 18.624 1.00 85.31 98 GLN A CA 1
ATOM 772 C C . GLN A 1 98 ? -12.183 -3.722 19.386 1.00 85.31 98 GLN A C 1
ATOM 774 O O . GLN A 1 98 ? -12.556 -4.824 19.783 1.00 85.31 98 GLN A O 1
ATOM 779 N N . ARG A 1 99 ? -10.955 -3.249 19.645 1.00 81.81 99 ARG A N 1
ATOM 780 C CA . ARG A 1 99 ? -9.965 -3.987 20.448 1.00 81.81 99 ARG A CA 1
ATOM 781 C C . ARG A 1 99 ? -10.343 -4.080 21.921 1.00 81.81 99 ARG A C 1
ATOM 783 O O . ARG A 1 99 ? -10.036 -5.083 22.540 1.00 81.81 99 ARG A O 1
ATOM 790 N N . ARG A 1 100 ? -11.006 -3.064 22.482 1.00 78.94 100 ARG A N 1
ATOM 791 C CA . ARG A 1 100 ? -11.435 -3.058 23.896 1.00 78.94 100 ARG A CA 1
ATOM 792 C C . ARG A 1 100 ? -12.642 -3.959 24.167 1.00 78.94 100 ARG A C 1
ATOM 794 O O . ARG A 1 100 ? -12.883 -4.302 25.318 1.00 78.94 100 ARG A O 1
ATOM 801 N N . LYS A 1 101 ? -13.421 -4.294 23.133 1.00 72.00 101 LYS A N 1
ATOM 802 C CA . LYS A 1 101 ? -14.591 -5.189 23.218 1.00 72.00 101 LYS A CA 1
ATOM 803 C C . LYS A 1 101 ? -14.249 -6.670 23.019 1.00 72.00 101 LYS A C 1
ATOM 805 O O . LYS A 1 101 ? -15.135 -7.504 23.197 1.00 72.00 101 LYS A O 1
ATOM 810 N N . LYS A 1 102 ? -13.023 -6.976 22.599 1.00 55.59 102 LYS A N 1
ATOM 811 C CA . LYS A 1 102 ? -12.528 -8.327 22.330 1.00 55.59 102 LYS A CA 1
ATOM 812 C C . LYS A 1 102 ? -11.682 -8.811 23.500 1.00 55.59 102 LYS A C 1
ATOM 814 O O . LYS A 1 102 ? -11.750 -10.025 23.776 1.00 55.59 102 LYS A O 1
#

Organism: Cloacimonas acidaminovorans (strain Evry) (NCBI:txid459349)

Sequence (102 aa):
MHCPHCEISFQGDFENNWLAELDAGQLEFIRLFLLVQGNLKELQNQLGISYPTVKNRLAEIIGIITKKEPVTDTVIDVLSDLEEGFINVDEAVSMIEQRRKK

Radius of gyration: 18.13 Å; chains: 1; bounding box: 34×18×61 Å